Protein AF-A0A371M687-F1 (afdb_monomer_lite)

Foldseek 3Di:
DVVVVVVVCCVVPPDDDDPPHDPPPPPDDPDPDDDLVLLVVLLQVLLVVQLEHEDPVLSVLCRAWFQDSVLSNVLSVPQGHRDPHRYYDDPLSSLNSSLPDDLPRTGNPDDSLVSLLSNQVSVDPDDDDLVRSCVSSVHDSVSSVVCVVVCVVVVNDDDD

Radius of gyration: 19.65 Å; chains: 1; bounding box: 38×47×56 Å

Secondary structure (DSSP, 8-state):
-HHHHHHHHHHHSPPPPPTT---------------HHHHHHHHHHHHHTTTEEPPHHHHHHHHHHBSSHHHHHHHHHHHPPPPSS-EEPPHHHHHHHHHTS-GGGB-TTS-HHHHHHHHHHHT-SS---HHHHHHHHTS-HHHHHHHHHHHHHTTS----

Structure (mmCIF, N/CA/C/O backbone):
data_AF-A0A371M687-F1
#
_entry.id   AF-A0A371M687-F1
#
loop_
_atom_site.group_PDB
_atom_site.id
_atom_site.type_symbol
_atom_site.label_atom_id
_atom_site.label_alt_id
_atom_site.label_comp_id
_atom_site.label_asym_id
_atom_site.label_entity_id
_atom_site.label_seq_id
_atom_site.pdbx_PDB_ins_code
_atom_site.Cartn_x
_atom_site.Cartn_y
_atom_site.Cartn_z
_atom_site.occupancy
_atom_site.B_iso_or_equiv
_atom_site.auth_seq_id
_atom_site.auth_comp_id
_atom_site.auth_asym_id
_atom_site.auth_atom_id
_atom_site.pdbx_PDB_model_num
ATOM 1 N N . ASP A 1 1 ? 20.507 17.761 -10.090 1.00 60.25 1 ASP A N 1
ATOM 2 C CA . ASP A 1 1 ? 19.846 18.794 -9.264 1.00 60.25 1 ASP A CA 1
ATOM 3 C C . ASP A 1 1 ? 19.410 20.049 -10.010 1.00 60.25 1 ASP A C 1
ATOM 5 O O . ASP A 1 1 ? 18.238 20.377 -9.920 1.00 60.25 1 ASP A O 1
ATOM 9 N N . HIS A 1 2 ? 20.249 20.709 -10.818 1.00 60.00 2 HIS A N 1
ATOM 10 C CA . HIS A 1 2 ? 19.834 21.930 -11.540 1.00 60.00 2 HIS A CA 1
ATOM 11 C C . HIS A 1 2 ? 18.675 21.717 -12.542 1.00 60.00 2 HIS A C 1
ATOM 13 O O . HIS A 1 2 ? 17.724 22.488 -12.567 1.00 60.00 2 HIS A O 1
ATOM 19 N N . VAL A 1 3 ? 18.706 20.627 -13.318 1.00 64.25 3 VAL A N 1
ATOM 20 C CA . VAL A 1 3 ? 17.673 20.319 -14.331 1.00 64.25 3 VAL A CA 1
ATOM 21 C C . VAL A 1 3 ? 16.308 20.020 -13.702 1.00 64.25 3 VAL A C 1
ATOM 23 O O . VAL A 1 3 ? 15.287 20.441 -14.231 1.00 64.25 3 VAL A O 1
ATOM 26 N N . ALA A 1 4 ? 16.279 19.333 -12.556 1.00 64.31 4 ALA A N 1
ATOM 27 C CA . ALA A 1 4 ? 15.033 19.013 -11.861 1.00 64.31 4 ALA A CA 1
ATOM 28 C C . ALA A 1 4 ? 14.342 20.283 -11.339 1.00 64.31 4 ALA A C 1
ATOM 30 O O . ALA A 1 4 ? 13.143 20.440 -11.547 1.00 64.31 4 ALA A O 1
ATOM 31 N N . GLY A 1 5 ? 15.110 21.216 -10.761 1.00 71.25 5 GLY A N 1
ATOM 32 C CA . GLY A 1 5 ? 14.581 22.505 -10.306 1.00 71.25 5 GLY A CA 1
ATOM 33 C C . GLY A 1 5 ? 14.059 23.380 -11.450 1.00 71.25 5 GLY A C 1
ATOM 34 O O . GLY A 1 5 ? 13.004 23.987 -11.317 1.00 71.25 5 GLY A O 1
ATOM 35 N N . VAL A 1 6 ? 14.741 23.391 -12.602 1.00 74.06 6 VAL A N 1
ATOM 36 C CA . VAL A 1 6 ? 14.281 24.129 -13.796 1.00 74.06 6 VAL A CA 1
ATOM 37 C C . VAL A 1 6 ? 12.983 23.542 -14.358 1.00 74.06 6 VAL A C 1
ATOM 39 O O . VAL A 1 6 ? 12.101 24.289 -14.776 1.00 74.06 6 VAL A O 1
ATOM 42 N N . ILE A 1 7 ? 12.845 22.213 -14.364 1.00 72.81 7 ILE A N 1
ATOM 43 C CA . ILE A 1 7 ? 11.617 21.550 -14.822 1.00 72.81 7 ILE A CA 1
ATOM 44 C C . ILE A 1 7 ? 10.464 21.817 -13.847 1.00 72.81 7 ILE A C 1
ATOM 46 O O . ILE A 1 7 ? 9.364 22.133 -14.288 1.00 72.81 7 ILE A O 1
ATOM 50 N N . GLU A 1 8 ? 10.699 21.716 -12.538 1.00 72.12 8 GLU A N 1
ATOM 51 C CA . GLU A 1 8 ? 9.669 21.944 -11.517 1.00 72.12 8 GLU A CA 1
ATOM 52 C C . GLU A 1 8 ? 9.160 23.395 -11.521 1.00 72.12 8 GLU A C 1
ATOM 54 O O . GLU A 1 8 ? 7.948 23.613 -11.478 1.00 72.12 8 GLU A O 1
ATOM 59 N N . ASP A 1 9 ? 10.058 24.372 -11.680 1.00 75.12 9 ASP A N 1
ATOM 60 C CA . ASP A 1 9 ? 9.709 25.790 -11.836 1.00 75.12 9 ASP A CA 1
ATOM 61 C C . ASP A 1 9 ? 8.891 26.038 -13.114 1.00 75.12 9 ASP A C 1
ATOM 63 O O . ASP A 1 9 ? 7.833 26.659 -13.063 1.00 75.12 9 ASP A O 1
ATOM 67 N N . ARG A 1 10 ? 9.297 25.460 -14.253 1.00 73.75 10 ARG A N 1
ATOM 68 C CA . ARG A 1 10 ? 8.578 25.608 -15.535 1.00 73.75 10 ARG A CA 1
ATOM 69 C C . ARG A 1 10 ? 7.220 24.911 -15.576 1.00 73.75 10 ARG A C 1
ATOM 71 O O . ARG A 1 10 ? 6.342 25.361 -16.307 1.00 73.75 10 ARG A O 1
ATOM 78 N N . LEU A 1 11 ? 7.043 23.820 -14.833 1.00 76.25 11 LEU A N 1
ATOM 79 C CA . LEU A 1 11 ? 5.748 23.146 -14.702 1.00 76.25 11 LEU A CA 1
ATOM 80 C C . LEU A 1 11 ? 4.814 23.883 -13.735 1.00 76.25 11 LEU A C 1
ATOM 82 O O . LEU A 1 11 ? 3.603 23.878 -13.947 1.00 76.25 11 LEU A O 1
ATOM 86 N N . SER A 1 12 ? 5.362 24.504 -12.687 1.00 77.00 12 SER A N 1
ATOM 87 C CA . SER A 1 12 ? 4.586 25.241 -11.678 1.00 77.00 12 SER A CA 1
ATOM 88 C C . SER A 1 12 ? 4.233 26.662 -12.128 1.00 77.00 12 SER A C 1
ATOM 90 O O . SER A 1 12 ? 3.166 27.162 -11.783 1.00 77.00 12 SER A O 1
ATOM 92 N N . ASN A 1 13 ? 5.099 27.279 -12.936 1.00 72.50 13 ASN A N 1
ATOM 93 C CA . ASN A 1 13 ? 4.905 28.563 -13.604 1.00 72.50 13 ASN A CA 1
ATOM 94 C C . ASN A 1 13 ? 5.026 28.368 -15.122 1.00 72.50 13 ASN A C 1
ATOM 96 O O . ASN A 1 13 ? 6.069 28.683 -15.710 1.00 72.50 13 ASN A O 1
ATOM 100 N N . PRO A 1 14 ? 3.985 27.820 -15.772 1.00 73.44 14 PRO A N 1
ATOM 101 C CA . PRO A 1 14 ? 3.985 27.689 -17.217 1.00 73.44 14 PRO A CA 1
ATOM 102 C C . PRO A 1 14 ? 4.128 29.080 -17.842 1.00 73.44 14 PRO A C 1
ATOM 104 O O . PRO A 1 14 ? 3.316 29.972 -17.604 1.00 73.44 14 PRO A O 1
ATOM 107 N N . GLY A 1 15 ? 5.204 29.267 -18.608 1.00 69.06 15 GLY A N 1
ATOM 108 C CA . GLY A 1 15 ? 5.407 30.479 -19.396 1.00 69.06 15 GLY A CA 1
ATOM 109 C C . GLY A 1 15 ? 4.361 30.597 -20.503 1.00 69.06 15 GLY A C 1
ATOM 110 O O . GLY A 1 15 ? 3.655 29.634 -20.807 1.00 69.06 15 GLY A O 1
ATOM 111 N N . GLU A 1 16 ? 4.287 31.769 -21.129 1.00 76.06 16 GLU A N 1
ATOM 112 C CA . GLU A 1 16 ? 3.441 31.942 -22.308 1.00 76.06 16 GLU A CA 1
ATOM 113 C C . GLU A 1 16 ? 3.823 30.933 -23.397 1.00 76.06 16 GLU A C 1
ATOM 115 O O . GLU A 1 16 ? 5.001 30.683 -23.673 1.00 76.06 16 GLU A O 1
ATOM 120 N N . ILE A 1 17 ? 2.796 30.316 -23.982 1.00 73.38 17 ILE A N 1
ATOM 121 C CA . ILE A 1 17 ? 2.945 29.405 -25.112 1.00 73.38 17 ILE A CA 1
ATOM 122 C C . ILE A 1 17 ? 3.545 30.219 -26.262 1.00 73.38 17 ILE A C 1
ATOM 124 O O . ILE A 1 17 ? 2.991 31.245 -26.647 1.00 73.38 17 ILE A O 1
ATOM 128 N N . HIS A 1 18 ? 4.691 29.777 -26.784 1.00 76.38 18 HIS A N 1
ATOM 129 C CA . HIS A 1 18 ? 5.340 30.424 -27.924 1.00 76.38 18 HIS A CA 1
ATOM 130 C C . HIS A 1 18 ? 4.403 30.412 -29.142 1.00 76.38 18 HIS A C 1
ATOM 132 O O . HIS A 1 18 ? 3.739 29.406 -29.375 1.00 76.38 18 HIS A O 1
ATOM 138 N N . GLU A 1 19 ? 4.375 31.482 -29.939 1.00 76.50 19 GLU A N 1
ATOM 139 C CA . GLU A 1 19 ? 3.446 31.613 -31.078 1.00 76.50 19 GLU A CA 1
ATOM 140 C C . GLU A 1 19 ? 3.606 30.482 -32.113 1.00 76.50 19 GLU A C 1
ATOM 142 O O . GLU A 1 19 ? 2.619 29.983 -32.643 1.00 76.50 19 GLU A O 1
ATOM 147 N N . ASP A 1 20 ? 4.838 30.008 -32.324 1.00 79.94 20 ASP A N 1
ATOM 148 C CA . ASP A 1 20 ? 5.142 28.862 -33.199 1.00 79.94 20 ASP A CA 1
ATOM 149 C C . ASP A 1 20 ? 4.975 27.480 -32.531 1.00 79.94 20 ASP A C 1
ATOM 151 O O . ASP A 1 20 ? 5.341 26.455 -33.117 1.00 79.94 20 ASP A O 1
ATOM 155 N N . ALA A 1 21 ? 4.495 27.409 -31.283 1.00 72.38 21 ALA A N 1
ATOM 156 C CA . ALA A 1 21 ? 4.299 26.127 -30.617 1.00 72.38 21 ALA A CA 1
ATOM 157 C C . ALA A 1 21 ? 3.165 25.355 -31.315 1.00 72.38 21 ALA A C 1
ATOM 159 O O . ALA A 1 21 ? 2.042 25.855 -31.402 1.00 72.38 21 ALA A O 1
ATOM 160 N N . PRO A 1 22 ? 3.415 24.125 -31.802 1.00 70.12 22 PRO A N 1
ATOM 161 C CA . PRO A 1 22 ? 2.365 23.337 -32.426 1.00 70.12 22 PRO A CA 1
ATOM 162 C C . PRO A 1 22 ? 1.274 23.019 -31.400 1.00 70.12 22 PRO A C 1
ATOM 164 O O . PRO A 1 22 ? 1.568 22.729 -30.238 1.00 70.12 22 PRO A O 1
ATOM 167 N N . GLU A 1 23 ? 0.014 23.002 -31.832 1.00 70.50 23 GLU A N 1
ATOM 168 C CA . GLU A 1 23 ? -1.088 22.525 -31.000 1.00 70.50 23 GLU A CA 1
ATOM 169 C C . GLU A 1 23 ? -0.937 21.008 -30.803 1.00 70.50 23 GLU A C 1
ATOM 171 O O . GLU A 1 23 ? -1.368 20.190 -31.620 1.00 70.50 23 GLU A O 1
ATOM 176 N N . ILE A 1 24 ? -0.254 20.601 -29.731 1.00 63.62 24 ILE A N 1
ATOM 177 C CA . ILE A 1 24 ? -0.114 19.184 -29.402 1.00 63.62 24 ILE A CA 1
ATOM 178 C C . ILE A 1 24 ? -1.402 18.728 -28.711 1.00 63.62 24 ILE A C 1
ATOM 180 O O . ILE A 1 24 ? -1.506 18.705 -27.484 1.00 63.62 24 ILE A O 1
ATOM 184 N N . ALA A 1 25 ? -2.397 18.330 -29.502 1.00 57.44 25 ALA A N 1
ATOM 185 C CA . ALA A 1 25 ? -3.606 17.687 -28.999 1.00 57.44 25 ALA A CA 1
ATOM 186 C C . ALA A 1 25 ? -3.300 16.249 -28.530 1.00 57.44 25 ALA A C 1
ATOM 188 O O . ALA A 1 25 ? -3.610 15.262 -29.205 1.00 57.44 25 ALA A O 1
ATOM 189 N N . LEU A 1 26 ? -2.674 16.107 -27.358 1.00 59.59 26 LEU A N 1
ATOM 190 C CA . LEU A 1 26 ? -2.495 14.810 -26.705 1.00 59.59 26 LEU A CA 1
ATOM 191 C C . LEU A 1 26 ? -3.841 14.339 -26.152 1.00 59.59 26 LEU A C 1
ATOM 193 O O . LEU A 1 26 ? -4.261 14.719 -25.060 1.00 59.59 26 LEU A O 1
ATOM 197 N N . LYS A 1 27 ? -4.518 13.463 -26.897 1.00 50.09 27 LYS A N 1
ATOM 198 C CA . LYS A 1 27 ? -5.643 12.691 -26.363 1.00 50.09 27 LYS A CA 1
ATOM 199 C C . LYS A 1 27 ? -5.103 11.685 -25.350 1.00 50.09 27 LYS A C 1
ATOM 201 O O . LYS A 1 27 ? -4.723 10.577 -25.718 1.00 50.09 27 LYS A O 1
ATOM 206 N N . VAL A 1 28 ? -5.064 12.076 -24.081 1.00 69.69 28 VAL A N 1
ATOM 207 C CA . VAL A 1 28 ? -4.764 11.167 -22.971 1.00 69.69 28 VAL A CA 1
ATOM 208 C C . VAL A 1 28 ? -6.093 10.618 -22.450 1.00 69.69 28 VAL A C 1
ATOM 210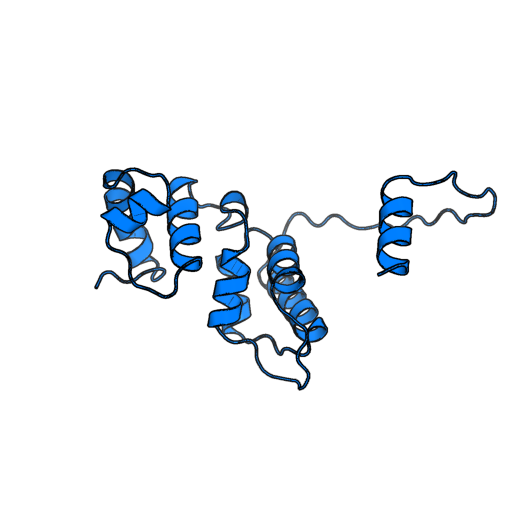 O O . VAL A 1 28 ? -6.808 11.339 -21.753 1.00 69.69 28 VAL A O 1
ATOM 213 N N . PRO A 1 29 ? -6.485 9.379 -22.801 1.00 62.41 29 PRO A N 1
ATOM 214 C CA . PRO A 1 29 ? -7.702 8.798 -22.257 1.00 62.41 29 PRO A CA 1
ATOM 215 C C . PRO A 1 29 ? -7.538 8.631 -20.744 1.00 62.41 29 PRO A C 1
ATOM 217 O O . PRO A 1 29 ? -6.667 7.891 -20.279 1.00 62.41 29 PRO A O 1
ATOM 220 N N . VAL A 1 30 ? -8.379 9.317 -19.969 1.00 71.25 30 VAL A N 1
ATOM 221 C CA . VAL A 1 30 ? -8.463 9.102 -18.523 1.00 71.25 30 VAL A CA 1
ATOM 222 C C . VAL A 1 30 ? -9.254 7.821 -18.298 1.00 71.25 30 VAL A C 1
ATOM 224 O O . VAL A 1 30 ? -10.477 7.794 -18.406 1.00 71.25 30 VAL A O 1
ATOM 227 N N . VAL A 1 31 ? -8.534 6.735 -18.032 1.00 70.75 31 VAL A N 1
ATOM 228 C CA . VAL A 1 31 ? -9.132 5.439 -17.713 1.00 70.75 31 VAL A CA 1
ATOM 229 C C . VAL A 1 31 ? -9.418 5.402 -16.215 1.00 70.75 31 VAL A C 1
ATOM 231 O O . VAL A 1 31 ? -8.492 5.383 -15.407 1.00 70.75 31 VAL A O 1
ATOM 234 N N . VAL A 1 32 ? -10.702 5.416 -15.856 1.00 71.25 32 VAL A N 1
ATOM 235 C CA . VAL A 1 32 ? -11.156 5.375 -14.455 1.00 71.25 32 VAL A CA 1
ATOM 236 C C . VAL A 1 32 ? -11.249 3.952 -13.908 1.00 71.25 32 VAL A C 1
ATOM 238 O O . VAL A 1 32 ? -11.009 3.738 -12.726 1.00 71.25 32 VAL A O 1
ATOM 241 N N . GLU A 1 33 ? -11.527 2.968 -14.765 1.00 76.06 33 GLU A N 1
ATOM 242 C CA . GLU A 1 33 ? -11.582 1.559 -14.376 1.00 76.06 33 GLU A CA 1
ATOM 243 C C . GLU A 1 33 ? -10.226 0.883 -14.564 1.00 76.06 33 GLU A C 1
ATOM 245 O O . GLU A 1 33 ? -9.658 0.850 -15.658 1.00 76.06 33 GLU A O 1
ATOM 250 N N . HIS A 1 34 ? -9.705 0.281 -13.501 1.00 81.81 34 HIS A N 1
ATOM 251 C CA . HIS A 1 34 ? -8.468 -0.483 -13.570 1.00 81.81 34 HIS A CA 1
ATOM 252 C C . HIS A 1 34 ? -8.655 -1.905 -13.057 1.00 81.81 34 HIS A C 1
ATOM 254 O O . HIS A 1 34 ? -9.150 -2.143 -11.961 1.00 81.81 34 HIS A O 1
ATOM 260 N N . GLY A 1 35 ? -8.186 -2.864 -13.853 1.00 84.88 35 GLY A N 1
ATOM 261 C CA . GLY A 1 35 ? -8.114 -4.261 -13.452 1.00 84.88 35 GLY A CA 1
ATOM 262 C C . GLY A 1 35 ? -6.724 -4.666 -12.944 1.00 84.88 35 GLY A C 1
ATOM 263 O O . GLY A 1 35 ? -5.745 -3.924 -13.109 1.00 84.88 35 GLY A O 1
ATOM 264 N N . PRO A 1 36 ? -6.596 -5.903 -12.433 1.00 86.25 36 PRO A N 1
ATOM 265 C CA . PRO A 1 36 ? -5.316 -6.484 -12.018 1.00 86.25 36 PRO A CA 1
ATOM 266 C C . PRO A 1 36 ? -4.231 -6.445 -13.108 1.00 86.25 36 PRO A C 1
ATOM 268 O O . PRO A 1 36 ? -3.041 -6.352 -12.813 1.00 86.25 36 PRO A O 1
ATOM 271 N N . SER A 1 37 ? -4.620 -6.478 -14.387 1.00 91.62 37 SER A N 1
ATOM 272 C CA . SER A 1 37 ? -3.694 -6.366 -15.521 1.00 91.62 37 SER A CA 1
ATOM 273 C C . SER A 1 37 ? -3.015 -4.993 -15.603 1.00 91.62 37 SER A C 1
ATOM 275 O O . SER A 1 37 ? -1.825 -4.920 -15.919 1.00 91.62 37 SER A O 1
ATOM 277 N N . THR A 1 38 ? -3.732 -3.912 -15.280 1.00 93.88 38 THR A N 1
ATOM 278 C CA . THR A 1 38 ? -3.182 -2.550 -15.234 1.00 93.88 38 THR A CA 1
ATOM 279 C C . THR A 1 38 ? -2.201 -2.412 -14.079 1.00 93.88 38 THR A C 1
ATOM 281 O O . THR A 1 38 ? -1.097 -1.910 -14.293 1.00 93.88 38 THR A O 1
ATOM 284 N N . VAL A 1 39 ? -2.549 -2.926 -12.894 1.00 95.06 39 VAL A N 1
ATOM 285 C CA . VAL A 1 39 ? -1.627 -2.962 -11.748 1.00 95.06 39 VAL A CA 1
ATOM 286 C C . VAL A 1 39 ? -0.363 -3.738 -12.107 1.00 95.06 39 VAL A C 1
ATOM 288 O O . VAL A 1 39 ? 0.732 -3.202 -11.986 1.00 95.06 39 VAL A O 1
ATOM 291 N N . ALA A 1 40 ? -0.497 -4.941 -12.670 1.00 97.12 40 ALA A N 1
ATOM 292 C CA . ALA A 1 40 ? 0.642 -5.754 -13.091 1.00 97.12 40 ALA A CA 1
ATOM 293 C C . ALA A 1 40 ? 1.547 -5.042 -14.108 1.00 97.12 40 ALA A C 1
ATOM 295 O O . ALA A 1 40 ? 2.772 -5.166 -14.051 1.00 97.12 40 ALA A O 1
ATOM 296 N N . ARG A 1 41 ? 0.960 -4.302 -15.057 1.00 97.38 41 ARG A N 1
ATOM 297 C CA . ARG A 1 41 ? 1.713 -3.514 -16.042 1.00 9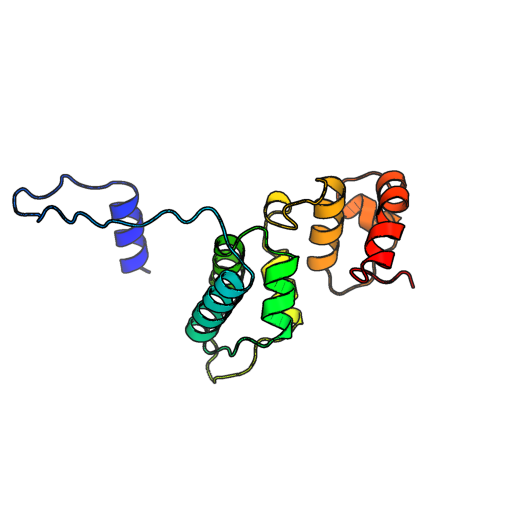7.38 41 ARG A CA 1
ATOM 298 C C . ARG A 1 41 ? 2.492 -2.386 -15.369 1.00 97.38 41 ARG A C 1
ATOM 300 O O . ARG A 1 41 ? 3.678 -2.240 -15.654 1.00 97.38 41 ARG A O 1
ATOM 307 N N . VAL A 1 42 ? 1.856 -1.635 -14.469 1.00 97.56 42 VAL A N 1
ATOM 308 C CA . VAL A 1 42 ? 2.513 -0.544 -13.736 1.00 97.56 42 VAL A CA 1
ATOM 309 C C . VAL A 1 42 ? 3.608 -1.080 -12.819 1.00 97.56 42 VAL A C 1
ATOM 311 O O . VAL A 1 42 ? 4.728 -0.589 -12.893 1.00 97.56 42 VAL A O 1
ATOM 314 N N . THR A 1 43 ? 3.346 -2.126 -12.029 1.00 98.19 43 THR A N 1
ATOM 315 C CA . THR A 1 43 ? 4.364 -2.746 -11.165 1.00 98.19 43 THR A CA 1
ATOM 316 C C . THR A 1 43 ? 5.586 -3.166 -11.976 1.00 98.19 43 THR A C 1
ATOM 318 O O . THR A 1 43 ? 6.699 -2.793 -11.626 1.00 98.19 43 THR A O 1
ATOM 321 N N . ARG A 1 44 ? 5.403 -3.874 -13.102 1.00 98.44 44 ARG A N 1
ATOM 322 C CA . ARG A 1 44 ? 6.526 -4.287 -13.964 1.00 98.44 44 ARG A CA 1
ATOM 323 C C . ARG A 1 44 ? 7.298 -3.103 -14.533 1.00 98.44 44 ARG A C 1
ATOM 325 O O . ARG A 1 44 ? 8.522 -3.145 -14.547 1.00 98.44 44 ARG A O 1
ATOM 332 N N . ALA A 1 45 ? 6.602 -2.071 -15.009 1.00 98.25 45 ALA A N 1
ATOM 333 C CA . ALA A 1 45 ? 7.248 -0.884 -15.562 1.00 98.25 45 ALA A CA 1
ATOM 334 C C . ALA A 1 45 ? 8.084 -0.154 -14.500 1.00 98.25 45 ALA A C 1
ATOM 336 O O . ALA A 1 45 ? 9.234 0.200 -14.749 1.00 98.25 45 ALA A O 1
ATOM 337 N N . MET A 1 46 ? 7.527 0.009 -13.300 1.00 98.25 46 MET A N 1
ATOM 338 C CA . MET A 1 46 ? 8.177 0.717 -12.202 1.00 98.25 46 MET A CA 1
ATOM 339 C C . MET A 1 46 ? 9.326 -0.080 -11.588 1.00 98.25 46 MET A C 1
ATOM 341 O O . MET A 1 46 ? 10.363 0.505 -11.303 1.00 98.25 46 MET A O 1
ATOM 345 N N . CYS A 1 47 ? 9.184 -1.400 -11.435 1.00 98.12 47 CYS A N 1
ATOM 346 C CA . CYS A 1 47 ? 10.287 -2.268 -11.026 1.00 98.12 47 CYS A CA 1
ATOM 347 C C . CYS A 1 47 ? 11.419 -2.231 -12.061 1.00 98.12 47 CYS A C 1
ATOM 349 O O . CYS A 1 47 ? 12.564 -1.998 -11.692 1.00 98.12 47 CYS A O 1
ATOM 351 N N . ARG A 1 48 ? 11.109 -2.332 -13.362 1.00 97.75 48 ARG A N 1
ATOM 352 C CA . ARG A 1 48 ? 12.127 -2.266 -14.423 1.00 97.75 48 ARG A CA 1
ATOM 353 C C . ARG A 1 48 ? 12.913 -0.956 -14.400 1.00 97.75 48 ARG A C 1
ATOM 355 O O . ARG A 1 48 ? 14.121 -0.976 -14.582 1.00 97.75 48 ARG A O 1
ATOM 362 N N . ALA A 1 49 ? 12.248 0.169 -14.137 1.00 97.06 49 ALA A N 1
ATOM 363 C CA . ALA A 1 49 ? 12.908 1.470 -13.995 1.00 97.06 49 ALA A CA 1
ATOM 364 C C . ALA A 1 49 ? 13.868 1.553 -12.789 1.00 97.06 49 ALA A C 1
ATOM 366 O O . ALA A 1 49 ? 14.588 2.538 -12.645 1.00 97.06 49 ALA A O 1
ATOM 367 N N . LYS A 1 50 ? 13.855 0.550 -11.907 1.00 97.00 50 LYS A N 1
ATOM 368 C CA . LYS A 1 50 ? 14.703 0.429 -10.719 1.00 97.00 50 LYS A CA 1
ATOM 369 C C . LYS A 1 50 ? 15.670 -0.758 -10.811 1.00 97.00 50 LYS A C 1
ATOM 371 O O . LYS A 1 50 ? 16.239 -1.122 -9.791 1.00 97.00 50 LYS A O 1
ATOM 376 N N . ASP A 1 51 ? 15.832 -1.367 -11.989 1.00 97.88 51 ASP A N 1
ATOM 377 C CA . ASP A 1 51 ? 16.570 -2.627 -12.168 1.00 97.88 51 ASP A CA 1
ATOM 378 C C . ASP A 1 51 ? 16.043 -3.753 -11.252 1.00 97.88 51 ASP A C 1
ATOM 380 O O . ASP A 1 51 ? 16.784 -4.581 -10.723 1.00 97.88 51 ASP A O 1
ATOM 384 N N . LEU A 1 52 ? 14.717 -3.781 -11.071 1.00 98.19 52 LEU A N 1
ATOM 385 C CA . LEU A 1 52 ? 13.995 -4.814 -10.340 1.00 98.19 52 LEU A CA 1
ATOM 386 C C . LEU A 1 52 ? 13.081 -5.628 -11.261 1.00 98.19 52 LEU A C 1
ATOM 388 O O . LEU A 1 52 ? 12.386 -5.087 -12.126 1.00 98.19 52 LEU A O 1
ATOM 392 N N . ASP A 1 53 ? 12.973 -6.920 -10.975 1.00 97.94 53 ASP A N 1
ATOM 393 C CA . ASP A 1 53 ? 11.987 -7.814 -11.568 1.00 97.94 53 ASP A CA 1
ATOM 394 C C . ASP A 1 53 ? 10.775 -7.962 -10.647 1.00 97.94 53 ASP A C 1
ATOM 396 O O . ASP A 1 53 ? 10.874 -8.340 -9.476 1.00 97.94 53 ASP A O 1
ATOM 400 N N . ALA A 1 54 ? 9.594 -7.644 -11.180 1.00 97.81 54 ALA A N 1
ATOM 401 C CA . ALA A 1 54 ? 8.345 -7.775 -10.444 1.00 97.81 54 ALA A CA 1
ATOM 402 C C . ALA A 1 54 ? 7.931 -9.248 -10.337 1.00 97.81 54 ALA A C 1
ATOM 404 O O . ALA A 1 54 ? 7.630 -9.895 -11.345 1.00 97.81 54 ALA A O 1
ATOM 405 N N . THR A 1 55 ? 7.820 -9.749 -9.109 1.00 98.00 55 THR A N 1
ATOM 406 C CA . THR A 1 55 ? 7.326 -11.103 -8.847 1.00 98.00 55 THR A CA 1
ATOM 407 C C . THR A 1 55 ? 5.800 -11.171 -8.927 1.00 98.00 55 THR A C 1
ATOM 409 O O . THR A 1 55 ? 5.085 -10.166 -8.824 1.00 98.00 55 THR A O 1
ATOM 412 N N . ARG A 1 56 ? 5.262 -12.386 -9.093 1.00 96.88 56 ARG A N 1
ATOM 413 C CA . ARG A 1 56 ? 3.807 -12.619 -9.072 1.00 96.88 56 ARG A CA 1
ATOM 414 C C . ARG A 1 56 ? 3.188 -12.178 -7.744 1.00 96.88 56 ARG A C 1
ATOM 416 O O . ARG A 1 56 ? 2.104 -11.596 -7.752 1.00 96.88 56 ARG A O 1
ATOM 423 N N . ASP A 1 57 ? 3.872 -12.434 -6.635 1.00 96.00 57 ASP A N 1
ATOM 424 C CA . ASP A 1 57 ? 3.371 -12.097 -5.305 1.00 96.00 57 ASP A CA 1
ATOM 425 C C . ASP A 1 57 ? 3.423 -10.593 -5.046 1.00 96.00 57 ASP A C 1
ATOM 427 O O . ASP A 1 57 ? 2.449 -10.042 -4.540 1.00 96.00 57 ASP A O 1
ATOM 431 N N . ALA A 1 58 ? 4.463 -9.892 -5.513 1.00 97.44 58 ALA A N 1
ATOM 432 C CA . ALA A 1 58 ? 4.491 -8.431 -5.476 1.00 97.44 58 ALA A CA 1
ATOM 433 C C . ALA A 1 58 ? 3.294 -7.821 -6.223 1.00 97.44 58 ALA A C 1
ATOM 435 O O . ALA A 1 58 ? 2.606 -6.952 -5.692 1.00 97.44 58 ALA A O 1
ATOM 436 N N . ILE A 1 59 ? 2.992 -8.315 -7.429 1.00 97.62 59 ILE A N 1
ATOM 437 C CA . ILE A 1 59 ? 1.841 -7.848 -8.219 1.00 97.62 59 ILE A CA 1
ATOM 438 C C . ILE A 1 59 ? 0.520 -8.096 -7.479 1.00 97.62 59 ILE A C 1
ATOM 440 O O . ILE A 1 59 ? -0.351 -7.224 -7.483 1.00 97.62 59 ILE A O 1
ATOM 444 N N . ARG A 1 60 ? 0.356 -9.262 -6.843 1.00 95.38 60 ARG A N 1
ATOM 445 C CA . ARG A 1 60 ? -0.845 -9.592 -6.057 1.00 95.38 60 ARG A CA 1
ATOM 446 C C . ARG A 1 60 ? -0.997 -8.678 -4.847 1.00 95.38 60 ARG A C 1
ATOM 448 O O . ARG A 1 60 ? -2.082 -8.148 -4.639 1.00 95.38 60 ARG A O 1
ATOM 455 N N . LEU A 1 61 ? 0.084 -8.452 -4.102 1.00 94.88 61 LEU A N 1
ATOM 456 C CA . LEU A 1 61 ? 0.093 -7.550 -2.951 1.00 94.88 61 LEU A CA 1
ATOM 457 C C . LEU A 1 61 ? -0.254 -6.119 -3.372 1.00 94.88 61 LEU A C 1
ATOM 459 O O . LEU A 1 61 ? -1.148 -5.514 -2.791 1.00 94.88 61 LEU A O 1
ATOM 463 N N . PHE A 1 62 ? 0.360 -5.596 -4.434 1.00 96.50 62 PHE A N 1
ATOM 464 C CA . PHE A 1 62 ? -0.006 -4.277 -4.950 1.00 96.50 62 PHE A CA 1
ATOM 465 C C . PHE A 1 62 ? -1.458 -4.220 -5.434 1.00 96.50 62 PHE A C 1
ATOM 467 O O . PHE A 1 62 ? -2.136 -3.242 -5.149 1.00 96.50 62 PHE A O 1
ATOM 474 N N . SER A 1 63 ? -1.955 -5.263 -6.106 1.00 94.06 63 SER A N 1
ATOM 475 C CA . SER A 1 63 ? -3.347 -5.308 -6.585 1.00 94.06 63 SER A CA 1
ATOM 476 C C . SER A 1 63 ? -4.366 -5.371 -5.450 1.00 94.06 63 SER A C 1
ATOM 478 O O . SER A 1 63 ? -5.470 -4.869 -5.610 1.00 94.06 63 SER A O 1
ATOM 480 N N . GLY A 1 64 ? -4.016 -6.006 -4.328 1.00 92.50 64 GLY A N 1
ATOM 481 C CA . GLY A 1 64 ? -4.898 -6.120 -3.169 1.00 92.50 64 GLY A CA 1
ATOM 482 C C . GLY A 1 64 ? -4.869 -4.889 -2.266 1.00 92.50 64 GLY A C 1
ATOM 483 O O . GLY A 1 64 ? -5.909 -4.492 -1.756 1.00 92.50 64 GLY A O 1
ATOM 484 N N . PHE A 1 65 ? -3.695 -4.284 -2.058 1.00 94.75 65 PHE A N 1
ATOM 485 C CA . PHE A 1 65 ? -3.521 -3.223 -1.062 1.00 94.75 65 PHE A CA 1
ATOM 486 C C . PHE A 1 65 ? -3.536 -1.812 -1.635 1.00 94.75 65 PHE A C 1
ATOM 488 O O . PHE A 1 65 ? -4.035 -0.913 -0.961 1.00 94.75 65 PHE A O 1
ATOM 495 N N . ALA A 1 66 ? -2.978 -1.577 -2.822 1.00 95.44 66 ALA A N 1
ATOM 496 C CA . ALA A 1 66 ? -2.971 -0.237 -3.395 1.00 95.44 66 ALA A CA 1
ATOM 497 C C . ALA A 1 66 ? -4.350 0.076 -3.974 1.00 95.44 66 ALA A C 1
ATOM 499 O O . ALA A 1 66 ? -4.927 -0.734 -4.695 1.00 95.44 66 ALA A O 1
ATOM 500 N N . ARG A 1 67 ? -4.875 1.265 -3.675 1.00 93.81 67 ARG A N 1
ATOM 501 C CA . ARG A 1 67 ? -6.192 1.677 -4.165 1.00 93.81 67 ARG A CA 1
ATOM 502 C C . ARG A 1 67 ? -6.206 1.848 -5.683 1.00 93.81 67 ARG A C 1
ATOM 504 O O . ARG A 1 67 ? -7.189 1.504 -6.317 1.00 93.81 67 ARG A O 1
ATOM 511 N N . THR A 1 68 ? -5.127 2.370 -6.262 1.00 93.44 68 THR A N 1
ATOM 512 C CA . THR A 1 68 ? -5.031 2.596 -7.708 1.00 93.44 68 THR A CA 1
ATOM 513 C C . THR A 1 68 ? -3.662 2.185 -8.264 1.00 93.44 68 THR A C 1
ATOM 515 O O . THR A 1 68 ? -2.666 2.172 -7.534 1.00 93.44 68 THR A O 1
ATOM 518 N N . PRO A 1 69 ? -3.538 1.933 -9.581 1.00 94.56 69 PRO A N 1
ATOM 519 C CA . PRO A 1 69 ? -2.240 1.761 -10.233 1.00 94.56 69 PRO A CA 1
ATOM 520 C C . PRO A 1 69 ? -1.319 2.976 -10.054 1.00 94.56 69 PRO A C 1
ATOM 522 O O . PRO A 1 69 ? -0.101 2.823 -10.018 1.00 94.56 69 PRO A O 1
ATOM 525 N N . TYR A 1 70 ? -1.878 4.181 -9.904 1.00 94.00 70 TYR A N 1
ATOM 526 C CA . TYR A 1 70 ? -1.085 5.366 -9.585 1.00 94.00 70 TYR A CA 1
ATOM 527 C C . TYR A 1 70 ? -0.438 5.258 -8.201 1.00 94.00 70 TYR A C 1
ATOM 529 O O . TYR A 1 70 ? 0.736 5.590 -8.052 1.00 94.00 70 TYR A O 1
ATOM 537 N N . ASP A 1 71 ? -1.156 4.739 -7.204 1.00 96.38 71 ASP A N 1
ATOM 538 C CA . ASP A 1 71 ? -0.597 4.529 -5.866 1.00 96.38 71 ASP A CA 1
ATOM 539 C C . ASP A 1 71 ? 0.553 3.514 -5.897 1.00 96.38 71 ASP A C 1
ATOM 541 O O . ASP A 1 71 ? 1.557 3.713 -5.219 1.00 96.38 71 ASP A O 1
ATOM 545 N N . VAL A 1 72 ? 0.475 2.492 -6.758 1.00 97.44 72 VAL A N 1
ATOM 546 C CA . VAL A 1 72 ? 1.583 1.551 -7.006 1.00 97.44 72 VAL A CA 1
ATOM 547 C C . VAL A 1 72 ? 2.797 2.263 -7.600 1.00 97.44 72 VAL A C 1
ATOM 549 O O . VAL A 1 72 ? 3.916 2.088 -7.116 1.00 97.44 72 VAL A O 1
ATOM 552 N N . ALA A 1 73 ? 2.590 3.089 -8.630 1.00 97.44 73 ALA A N 1
ATOM 553 C CA . ALA A 1 73 ? 3.673 3.861 -9.231 1.00 97.44 73 ALA A CA 1
ATOM 554 C C . ALA A 1 73 ? 4.313 4.824 -8.230 1.00 97.44 73 ALA A C 1
ATOM 556 O O . ALA A 1 73 ? 5.537 4.916 -8.148 1.00 97.44 73 ALA A O 1
ATOM 557 N N . HIS A 1 74 ? 3.490 5.499 -7.432 1.00 96.81 74 HIS A N 1
ATOM 558 C CA . HIS A 1 74 ? 3.948 6.410 -6.398 1.00 96.81 74 HIS A CA 1
ATOM 559 C C . HIS A 1 74 ? 4.767 5.678 -5.324 1.00 96.81 74 HIS A C 1
ATOM 561 O O . HIS A 1 74 ? 5.873 6.111 -5.003 1.00 96.81 74 HIS A O 1
ATOM 567 N N . ALA A 1 75 ? 4.256 4.550 -4.823 1.00 96.88 75 ALA A N 1
ATOM 568 C CA . ALA A 1 75 ? 4.890 3.723 -3.800 1.00 96.88 75 ALA A CA 1
ATOM 569 C C . ALA A 1 75 ? 6.258 3.182 -4.245 1.00 96.88 75 ALA A C 1
ATOM 571 O O . ALA A 1 75 ? 7.245 3.316 -3.526 1.00 96.88 75 ALA A O 1
ATOM 572 N N . ILE A 1 76 ? 6.349 2.607 -5.448 1.00 97.88 76 ILE A N 1
ATOM 573 C CA . ILE A 1 76 ? 7.618 2.073 -5.968 1.00 97.88 76 ILE A CA 1
ATOM 574 C C . ILE A 1 76 ? 8.577 3.214 -6.315 1.00 97.88 76 ILE A C 1
ATOM 576 O O . ILE A 1 76 ? 9.746 3.191 -5.936 1.00 97.88 76 ILE A O 1
ATOM 580 N N . GLY A 1 77 ? 8.085 4.230 -7.029 1.00 95.38 77 GLY A N 1
ATOM 581 C CA . GLY A 1 77 ? 8.914 5.298 -7.581 1.00 95.38 77 GLY A CA 1
ATOM 582 C C . GLY A 1 77 ? 9.602 6.153 -6.520 1.00 95.38 77 GLY A C 1
ATOM 583 O O . GLY A 1 77 ? 10.756 6.539 -6.724 1.00 95.38 77 GLY A O 1
ATOM 584 N N . ARG A 1 78 ? 8.910 6.427 -5.404 1.00 91.88 78 ARG A N 1
ATOM 585 C CA . ARG A 1 78 ? 9.414 7.267 -4.305 1.00 91.88 78 ARG A CA 1
ATOM 586 C C . ARG A 1 78 ? 10.253 6.509 -3.283 1.00 91.88 78 ARG A C 1
ATOM 588 O O . ARG A 1 78 ? 11.153 7.113 -2.715 1.00 91.88 78 ARG A O 1
ATOM 595 N N . VAL A 1 79 ? 9.943 5.239 -3.024 1.00 93.31 79 VAL A N 1
ATOM 596 C CA . VAL A 1 79 ? 10.555 4.488 -1.914 1.00 93.31 79 VAL A CA 1
ATOM 597 C C . VAL A 1 79 ? 11.753 3.671 -2.362 1.00 93.31 79 VAL A C 1
ATOM 599 O O . VAL A 1 79 ? 12.734 3.587 -1.629 1.00 93.31 79 VAL A O 1
ATOM 602 N N . LEU A 1 80 ? 11.679 3.048 -3.541 1.00 95.25 80 LEU A N 1
ATOM 603 C CA . LEU A 1 80 ? 12.727 2.139 -3.985 1.00 95.25 80 LEU A CA 1
ATOM 604 C C . LEU A 1 80 ? 13.802 2.897 -4.759 1.00 95.25 80 LEU A C 1
ATOM 606 O O . LEU A 1 80 ? 13.514 3.714 -5.642 1.00 95.25 80 LEU A O 1
ATOM 610 N N . SER A 1 81 ? 15.051 2.597 -4.433 1.00 93.88 81 SER A N 1
ATOM 611 C CA . SER A 1 81 ? 16.215 3.036 -5.197 1.00 93.88 81 SER A CA 1
ATOM 612 C C . SER A 1 81 ? 16.407 2.156 -6.426 1.00 93.88 81 SER A C 1
ATOM 614 O O . SER A 1 81 ? 15.853 1.063 -6.514 1.00 93.88 81 SER A O 1
ATOM 616 N N . GLN A 1 82 ? 17.164 2.660 -7.396 1.00 95.31 82 GLN A N 1
ATOM 617 C CA . GLN A 1 82 ? 17.620 1.838 -8.507 1.00 95.31 82 GLN A CA 1
ATOM 618 C C . GLN A 1 82 ? 18.732 0.901 -8.025 1.00 95.31 82 GLN A C 1
ATOM 620 O O . GLN A 1 82 ? 19.618 1.324 -7.279 1.00 95.31 82 GLN A O 1
ATOM 625 N N . GLU A 1 83 ? 18.678 -0.355 -8.448 1.00 95.00 83 GLU A N 1
ATOM 626 C CA . GLU A 1 83 ? 19.687 -1.360 -8.136 1.00 95.00 83 GLU A CA 1
ATOM 627 C C . GLU A 1 83 ? 20.860 -1.305 -9.116 1.00 95.00 83 GLU A C 1
ATOM 629 O O . GLU A 1 83 ? 20.700 -1.034 -10.300 1.00 95.00 83 GLU A O 1
ATOM 634 N N . ALA A 1 84 ? 22.062 -1.614 -8.630 1.00 94.44 84 ALA A N 1
ATOM 635 C CA . ALA A 1 84 ? 23.246 -1.699 -9.487 1.00 94.44 84 ALA A CA 1
ATOM 636 C C . ALA A 1 84 ? 23.269 -2.976 -10.347 1.00 94.44 84 ALA A C 1
ATOM 638 O O . ALA A 1 84 ? 24.022 -3.072 -11.314 1.00 94.44 84 ALA A O 1
ATOM 639 N N . THR A 1 85 ? 22.500 -3.997 -9.968 1.00 95.38 85 THR A N 1
ATOM 640 C CA . THR A 1 85 ? 22.424 -5.273 -10.681 1.00 95.38 85 THR A CA 1
ATOM 641 C C . THR A 1 85 ? 20.980 -5.764 -10.678 1.00 95.38 85 THR A C 1
ATOM 643 O O . THR A 1 85 ? 20.372 -5.778 -9.605 1.00 95.38 85 THR A O 1
ATOM 646 N N . PRO A 1 86 ? 20.447 -6.202 -11.835 1.00 97.31 86 PRO A N 1
ATOM 647 C CA . PRO A 1 86 ? 19.085 -6.705 -11.926 1.00 97.31 86 PRO A CA 1
ATOM 648 C C . PRO A 1 86 ? 18.800 -7.835 -10.935 1.00 97.31 86 PRO A C 1
ATOM 650 O O . PRO A 1 86 ? 19.560 -8.804 -10.847 1.00 97.31 86 PRO A O 1
ATOM 653 N N . ARG A 1 87 ? 17.698 -7.714 -10.189 1.00 97.94 87 ARG A N 1
ATOM 654 C CA . ARG A 1 87 ? 17.231 -8.732 -9.234 1.00 97.94 87 ARG A CA 1
ATOM 655 C C . ARG A 1 87 ? 15.725 -8.669 -9.017 1.00 97.94 87 ARG A C 1
ATOM 657 O O . ARG A 1 87 ? 15.090 -7.660 -9.292 1.00 97.94 87 ARG A O 1
ATOM 664 N N . GLU A 1 88 ? 15.147 -9.699 -8.414 1.00 98.44 88 GLU A N 1
ATOM 665 C CA . GLU A 1 88 ? 13.740 -9.660 -8.007 1.00 98.44 88 GLU A CA 1
ATOM 666 C C . GLU A 1 88 ? 13.481 -8.667 -6.859 1.00 98.44 88 GLU A C 1
ATOM 668 O O . GLU A 1 88 ? 14.312 -8.466 -5.961 1.00 98.44 88 GLU A O 1
ATOM 673 N N . ILE A 1 89 ? 12.286 -8.067 -6.873 1.00 98.12 89 ILE A N 1
ATOM 674 C CA . ILE A 1 89 ? 11.762 -7.295 -5.743 1.00 98.12 89 ILE A CA 1
ATOM 675 C C . ILE A 1 89 ? 11.452 -8.220 -4.559 1.00 98.12 89 ILE A C 1
ATOM 677 O O . ILE A 1 89 ? 10.799 -9.257 -4.700 1.00 98.12 89 ILE A O 1
ATOM 681 N N . ARG A 1 90 ? 11.883 -7.825 -3.362 1.00 96.56 90 ARG A N 1
ATOM 682 C CA . ARG A 1 90 ? 11.659 -8.580 -2.123 1.00 96.56 90 ARG A CA 1
ATOM 683 C C . ARG A 1 90 ? 10.321 -8.203 -1.491 1.00 96.56 90 ARG A C 1
ATOM 685 O O . ARG A 1 90 ? 9.910 -7.044 -1.521 1.00 96.56 90 ARG A O 1
ATOM 692 N N . SER A 1 91 ? 9.684 -9.139 -0.789 1.00 94.56 91 SER A N 1
ATOM 693 C CA . SER A 1 91 ? 8.423 -8.875 -0.072 1.00 94.56 91 SER A CA 1
ATOM 694 C C . SER A 1 91 ? 8.547 -7.765 0.979 1.00 94.56 91 SER A C 1
ATOM 696 O O . SER A 1 91 ? 7.602 -7.013 1.203 1.00 94.56 91 SER A O 1
ATOM 698 N N . SER A 1 92 ? 9.723 -7.606 1.595 1.00 94.62 92 SER A N 1
ATOM 699 C CA . SER A 1 92 ? 9.997 -6.501 2.521 1.00 94.62 92 SER A CA 1
ATOM 700 C C . SER A 1 92 ? 9.978 -5.130 1.841 1.00 94.62 92 SER A C 1
ATOM 702 O O . SER A 1 92 ? 9.572 -4.156 2.465 1.00 94.62 92 SER A O 1
ATOM 704 N N . GLU A 1 93 ? 10.399 -5.054 0.577 1.00 97.00 93 GLU A N 1
ATOM 705 C CA . GLU A 1 93 ? 10.389 -3.824 -0.222 1.00 97.00 93 GLU A CA 1
ATOM 706 C C . GLU A 1 93 ? 8.970 -3.493 -0.666 1.00 97.00 93 GLU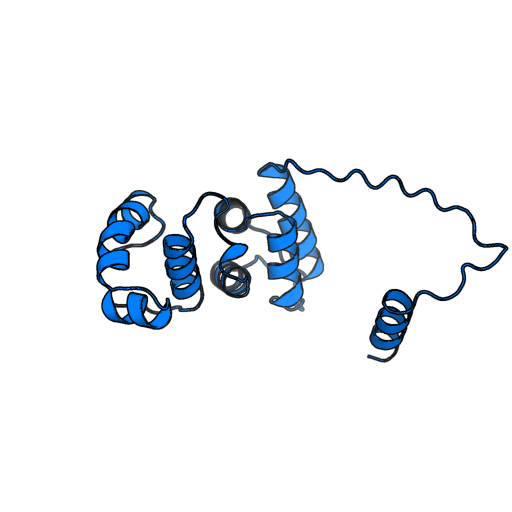 A C 1
ATOM 708 O O . GLU A 1 93 ? 8.554 -2.347 -0.559 1.00 97.00 93 GLU A O 1
ATOM 713 N N . VAL A 1 94 ? 8.187 -4.507 -1.052 1.00 97.25 94 VAL A N 1
ATOM 714 C CA . VAL A 1 94 ? 6.750 -4.345 -1.321 1.00 97.25 94 VAL A CA 1
ATOM 715 C C . VAL A 1 94 ? 6.027 -3.814 -0.083 1.00 97.25 94 VAL A C 1
ATOM 717 O O . VAL A 1 94 ? 5.281 -2.840 -0.182 1.00 97.25 94 VAL A O 1
ATOM 720 N N . ARG A 1 95 ? 6.283 -4.404 1.096 1.00 95.88 95 ARG A N 1
ATOM 721 C CA . ARG A 1 95 ? 5.728 -3.929 2.373 1.00 95.88 95 ARG A CA 1
ATOM 722 C C . ARG A 1 95 ? 6.116 -2.474 2.631 1.00 95.88 95 ARG A C 1
ATOM 724 O O . ARG A 1 95 ? 5.237 -1.670 2.915 1.00 95.88 95 ARG A O 1
ATOM 731 N N . LEU A 1 96 ? 7.402 -2.138 2.510 1.00 95.75 96 LEU A N 1
ATOM 732 C CA . LEU A 1 96 ? 7.906 -0.782 2.742 1.00 95.75 96 LEU A CA 1
ATOM 733 C C . LEU A 1 96 ? 7.291 0.236 1.768 1.00 95.75 96 LEU A C 1
ATOM 735 O O . LEU A 1 96 ? 6.880 1.315 2.187 1.00 95.75 96 LEU A O 1
ATOM 739 N N . SER A 1 97 ? 7.173 -0.120 0.488 1.00 97.06 97 SER A N 1
ATOM 740 C CA . SER A 1 97 ? 6.503 0.697 -0.526 1.00 97.06 97 SER A CA 1
ATOM 741 C C . SER A 1 97 ? 5.029 0.930 -0.192 1.00 97.06 97 SER A C 1
ATOM 743 O O . SER A 1 97 ? 4.553 2.056 -0.277 1.00 97.06 97 SER A O 1
ATOM 745 N N . LEU A 1 98 ? 4.291 -0.102 0.223 1.00 97.06 98 LEU A N 1
ATOM 746 C CA . LEU A 1 98 ? 2.895 0.060 0.645 1.00 97.06 98 LEU A CA 1
ATOM 747 C C . LEU A 1 98 ? 2.777 0.888 1.935 1.00 97.06 98 LEU A C 1
ATOM 749 O O . LEU A 1 98 ? 1.872 1.711 2.046 1.00 97.06 98 LEU A O 1
ATOM 753 N N . ALA A 1 99 ? 3.706 0.718 2.879 1.00 96.56 99 ALA A N 1
ATOM 754 C CA . ALA A 1 99 ? 3.748 1.466 4.135 1.00 96.56 99 ALA A CA 1
ATOM 755 C C . ALA A 1 99 ? 3.978 2.971 3.940 1.00 96.56 99 ALA A C 1
ATOM 757 O O . ALA A 1 99 ? 3.586 3.766 4.791 1.00 96.56 99 ALA A O 1
ATOM 758 N N . SER A 1 100 ? 4.596 3.381 2.827 1.00 96.25 100 SER A N 1
ATOM 759 C CA . SER A 1 100 ? 4.809 4.800 2.527 1.00 96.25 100 SER A CA 1
ATOM 760 C C . SER A 1 100 ? 3.548 5.509 2.034 1.00 96.25 100 SER A C 1
ATOM 762 O O . SER A 1 100 ? 3.555 6.731 1.867 1.00 96.25 100 SER A O 1
ATOM 764 N N . LEU A 1 101 ? 2.488 4.768 1.704 1.00 96.94 101 LEU A N 1
ATOM 765 C CA . LEU A 1 101 ? 1.247 5.358 1.229 1.00 96.94 101 LEU A CA 1
ATOM 766 C C . LEU A 1 101 ? 0.434 5.904 2.410 1.00 96.94 101 LEU A C 1
ATOM 768 O O . LEU A 1 101 ? 0.275 5.223 3.422 1.00 96.94 101 LEU A O 1
ATOM 772 N N . PRO A 1 102 ? -0.173 7.098 2.277 1.00 95.12 102 PRO A N 1
ATOM 773 C CA . PRO A 1 102 ? -1.221 7.532 3.190 1.00 95.12 102 PRO A CA 1
ATOM 774 C C . PRO A 1 102 ? -2.326 6.475 3.289 1.00 95.12 102 PRO A C 1
ATOM 776 O O . PRO A 1 102 ? -2.770 5.967 2.260 1.00 95.12 102 PRO A O 1
ATOM 779 N N . SER A 1 103 ? -2.851 6.215 4.488 1.00 94.56 103 SER A N 1
ATOM 780 C CA . SER A 1 103 ? -3.869 5.173 4.721 1.00 94.56 103 SER A CA 1
ATOM 781 C C . SER A 1 103 ? -5.074 5.257 3.769 1.00 94.56 103 SER A C 1
ATOM 783 O O . SER A 1 103 ? -5.558 4.238 3.292 1.00 94.56 103 SER A O 1
ATOM 785 N N . LYS A 1 104 ? -5.509 6.467 3.386 1.00 94.94 104 LYS A N 1
ATOM 786 C CA . LYS A 1 104 ? -6.593 6.712 2.405 1.00 94.94 104 LYS A CA 1
ATOM 787 C C . LYS A 1 104 ? -6.326 6.205 0.972 1.00 94.94 104 LYS A C 1
ATOM 789 O O . LYS A 1 104 ? -7.239 6.204 0.143 1.00 94.94 104 LYS A O 1
ATOM 794 N N . ARG A 1 105 ? -5.079 5.839 0.662 1.00 95.56 105 ARG A N 1
ATOM 795 C CA . ARG A 1 105 ? -4.624 5.252 -0.614 1.00 95.56 105 ARG A CA 1
ATOM 796 C C . ARG A 1 105 ? -4.436 3.734 -0.535 1.00 95.56 105 ARG A C 1
ATOM 798 O O . ARG A 1 105 ? -4.054 3.118 -1.524 1.00 95.56 105 ARG A O 1
ATOM 805 N N . LEU A 1 106 ? -4.726 3.136 0.617 1.00 94.88 106 LEU A N 1
ATOM 806 C CA . LEU A 1 106 ? -4.769 1.691 0.797 1.00 94.88 106 LEU A CA 1
ATOM 807 C C . LEU A 1 106 ? -6.215 1.196 0.762 1.00 94.88 106 LEU A C 1
ATOM 809 O O . LEU A 1 106 ? -7.102 1.925 1.205 1.00 94.88 106 LEU A O 1
ATOM 813 N N . LEU A 1 107 ? -6.417 -0.031 0.275 1.00 91.38 107 LEU A N 1
ATOM 814 C CA . LEU A 1 107 ? -7.648 -0.829 0.347 1.00 91.38 107 LEU A CA 1
ATOM 815 C C . LEU A 1 107 ? -8.915 -0.042 -0.021 1.00 91.38 107 LEU A C 1
ATOM 817 O O . LEU A 1 107 ? -9.587 0.507 0.852 1.00 91.38 107 LEU A O 1
ATOM 821 N N . GLU A 1 108 ? -9.242 0.018 -1.314 1.00 87.25 108 GLU A N 1
ATOM 822 C CA . GLU A 1 108 ? -10.310 0.869 -1.861 1.00 87.25 108 GLU A CA 1
ATOM 823 C C . GLU A 1 108 ? -11.651 0.770 -1.123 1.00 87.25 108 GLU A C 1
ATOM 825 O O . GLU A 1 108 ? -12.223 1.811 -0.799 1.00 87.25 108 GLU A O 1
ATOM 830 N N . ASP A 1 109 ? -12.081 -0.439 -0.770 1.00 88.00 109 ASP A N 1
ATOM 831 C CA . ASP A 1 109 ? -13.386 -0.692 -0.144 1.00 88.00 109 ASP A CA 1
ATOM 832 C C . ASP A 1 109 ? -13.326 -0.812 1.389 1.00 88.00 109 ASP A C 1
ATOM 834 O O . ASP A 1 109 ? -14.340 -1.030 2.053 1.00 88.00 109 ASP A O 1
ATOM 838 N N . ALA A 1 110 ? -12.143 -0.665 1.994 1.00 90.38 110 ALA A N 1
ATOM 839 C CA . ALA A 1 110 ? -11.995 -0.790 3.440 1.00 90.38 110 ALA A CA 1
ATOM 840 C C . ALA A 1 110 ? -12.425 0.483 4.179 1.00 90.38 110 ALA A C 1
ATOM 842 O O . ALA A 1 110 ? -12.209 1.612 3.717 1.00 90.38 110 ALA A O 1
ATOM 843 N N . THR A 1 111 ? -12.952 0.301 5.392 1.00 93.19 111 THR A N 1
ATOM 844 C CA . THR A 1 111 ? -13.279 1.409 6.297 1.00 93.19 111 THR A CA 1
ATOM 845 C C . THR A 1 111 ? -12.014 2.168 6.726 1.00 93.19 111 THR A C 1
ATOM 847 O O . THR A 1 111 ? -10.923 1.586 6.754 1.00 93.19 111 THR A O 1
ATOM 850 N N . PRO A 1 112 ? -12.120 3.453 7.121 1.00 94.75 112 PRO A N 1
ATOM 851 C CA . PRO A 1 112 ? -10.970 4.219 7.610 1.00 94.75 112 PRO A CA 1
ATOM 852 C C . PRO A 1 112 ? -10.226 3.533 8.763 1.00 94.75 112 PRO A C 1
ATOM 854 O O . PRO A 1 112 ? -8.999 3.539 8.793 1.00 94.75 112 PRO A O 1
ATOM 857 N N . THR A 1 113 ? -10.959 2.885 9.673 1.00 95.44 113 THR A N 1
ATOM 858 C CA . THR A 1 113 ? -10.397 2.133 10.802 1.00 95.44 113 THR A CA 1
ATOM 859 C C . THR A 1 113 ? -9.556 0.947 10.339 1.00 95.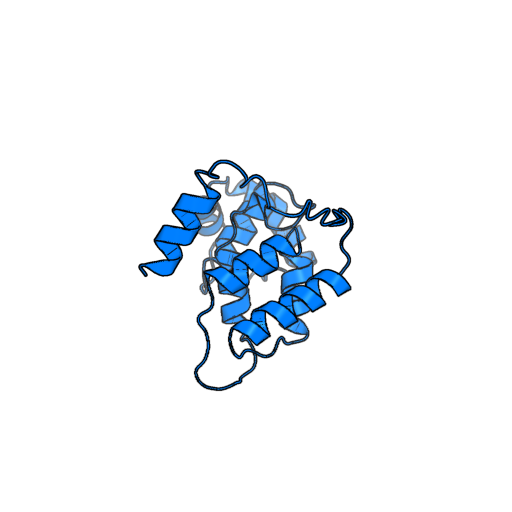44 113 THR A C 1
ATOM 861 O O . THR A 1 113 ? -8.431 0.784 10.804 1.00 95.44 113 THR A O 1
ATOM 864 N N . VAL A 1 114 ? -10.054 0.151 9.386 1.00 94.62 114 VAL A N 1
ATOM 865 C CA . VAL A 1 114 ? -9.300 -0.982 8.826 1.00 94.62 114 VAL A CA 1
ATOM 866 C C . VAL A 1 114 ? -8.043 -0.492 8.107 1.00 94.62 114 VAL A C 1
ATOM 868 O O . VAL A 1 114 ? -6.963 -1.043 8.311 1.00 94.62 114 VAL A O 1
ATOM 871 N N . ARG A 1 115 ? -8.141 0.588 7.321 1.00 95.62 115 ARG A N 1
ATOM 872 C CA . ARG A 1 115 ? -6.971 1.182 6.653 1.00 95.62 115 ARG A CA 1
ATOM 873 C C . ARG A 1 115 ? -5.932 1.689 7.644 1.00 95.62 115 ARG A C 1
ATOM 875 O O . ARG A 1 115 ? -4.746 1.511 7.394 1.00 95.62 115 ARG A O 1
ATOM 882 N N . ALA A 1 116 ? -6.359 2.306 8.747 1.00 96.44 116 ALA A N 1
ATOM 883 C CA . ALA A 1 116 ? -5.454 2.750 9.802 1.00 96.44 116 ALA A CA 1
ATOM 884 C C . ALA A 1 116 ? -4.699 1.559 10.410 1.00 96.44 116 ALA A C 1
ATOM 886 O O . ALA A 1 116 ? -3.474 1.579 10.444 1.00 96.44 116 ALA A O 1
ATOM 887 N N . MET A 1 117 ? -5.409 0.481 10.768 1.00 96.06 117 MET A N 1
ATOM 888 C CA . MET A 1 117 ? -4.790 -0.748 11.283 1.00 96.06 117 MET A CA 1
ATOM 889 C C . MET A 1 117 ? -3.761 -1.329 10.304 1.00 96.06 117 MET A C 1
ATOM 891 O O . MET A 1 117 ? -2.629 -1.609 10.690 1.00 96.06 117 MET A O 1
ATOM 895 N N . ILE A 1 118 ? -4.128 -1.477 9.029 1.00 95.69 118 ILE A N 1
ATOM 896 C CA . ILE A 1 118 ? -3.245 -2.042 8.000 1.00 95.69 118 ILE A CA 1
ATOM 897 C C . ILE A 1 118 ? -2.043 -1.140 7.725 1.00 95.69 118 ILE A C 1
ATOM 899 O O . ILE A 1 118 ? -0.921 -1.632 7.642 1.00 95.69 118 ILE A O 1
ATOM 903 N N . SER A 1 119 ? -2.247 0.174 7.639 1.00 96.62 119 SER A N 1
ATOM 904 C CA . SER A 1 119 ? -1.158 1.140 7.480 1.00 96.62 119 SER A CA 1
ATOM 905 C C . SER A 1 119 ? -0.152 1.035 8.628 1.00 96.62 119 SER A C 1
ATOM 907 O O . SER A 1 119 ? 1.053 1.035 8.386 1.00 96.62 119 SER A O 1
ATOM 909 N N . THR A 1 120 ? -0.634 0.899 9.867 1.00 96.69 120 THR A N 1
ATOM 910 C CA . THR A 1 120 ? 0.213 0.723 11.052 1.00 96.69 120 THR A CA 1
ATOM 911 C C . THR A 1 120 ? 0.987 -0.593 11.017 1.00 96.69 120 THR A C 1
ATOM 913 O O . THR A 1 120 ? 2.172 -0.603 11.342 1.00 96.69 120 THR A O 1
ATOM 916 N N . LEU A 1 121 ? 0.354 -1.690 10.594 1.00 95.19 121 LEU A N 1
ATOM 917 C CA . LEU A 1 121 ? 1.008 -2.998 10.491 1.00 95.19 121 LEU A CA 1
ATOM 918 C C . LEU A 1 121 ? 2.061 -3.041 9.377 1.00 95.19 121 LEU A C 1
ATOM 920 O O . LEU A 1 121 ? 3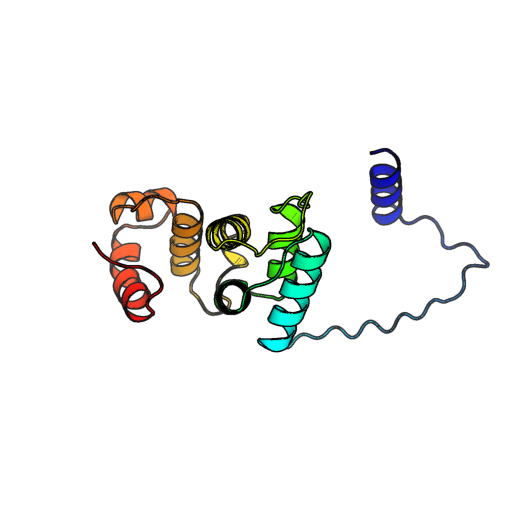.144 -3.574 9.585 1.00 95.19 121 LEU A O 1
ATOM 924 N N . LEU A 1 122 ? 1.791 -2.434 8.219 1.00 95.31 122 LEU A N 1
ATOM 925 C CA . LEU A 1 122 ? 2.762 -2.336 7.123 1.00 95.31 122 LEU A CA 1
ATOM 926 C C . LEU A 1 122 ? 4.011 -1.534 7.527 1.00 95.31 122 LEU A C 1
ATOM 928 O O . LEU A 1 122 ? 5.115 -1.838 7.073 1.00 95.31 122 LEU A O 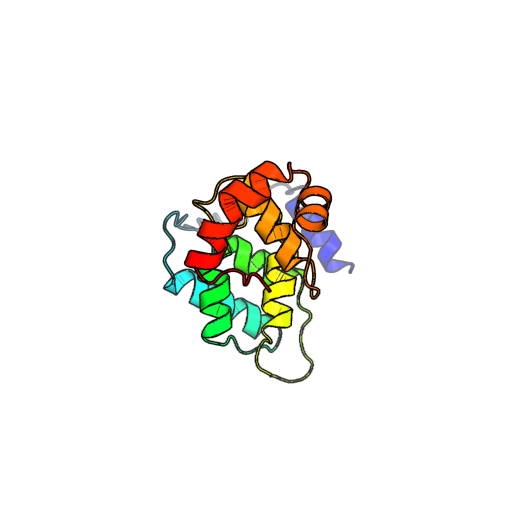1
ATOM 932 N N . ALA A 1 123 ? 3.840 -0.532 8.393 1.00 95.06 123 ALA A N 1
ATOM 933 C CA . ALA A 1 123 ? 4.916 0.331 8.874 1.00 95.06 123 ALA A CA 1
ATOM 934 C C . ALA A 1 123 ? 5.865 -0.345 9.881 1.00 95.06 123 ALA A C 1
ATOM 936 O O . ALA A 1 123 ? 6.902 0.228 10.212 1.00 95.06 123 ALA A O 1
ATOM 937 N N . THR A 1 124 ? 5.547 -1.551 10.359 1.00 93.38 124 THR A N 1
ATOM 938 C CA . THR A 1 124 ? 6.382 -2.307 11.299 1.00 93.38 124 THR A CA 1
ATOM 939 C C . THR A 1 124 ? 6.777 -3.668 10.724 1.00 93.38 124 THR A C 1
ATOM 941 O O . THR A 1 124 ? 6.113 -4.233 9.859 1.00 93.38 124 THR A O 1
ATOM 944 N N . ASN A 1 125 ? 7.901 -4.205 11.190 1.00 89.25 125 ASN A N 1
ATOM 945 C CA . ASN A 1 125 ? 8.312 -5.594 10.965 1.00 89.25 125 ASN A CA 1
ATOM 946 C C . ASN A 1 125 ? 8.195 -6.450 12.237 1.00 89.25 125 ASN A C 1
ATOM 948 O O . ASN A 1 125 ? 8.670 -7.583 12.248 1.00 89.25 125 ASN A O 1
ATOM 952 N N . LEU A 1 126 ? 7.598 -5.899 13.295 1.00 90.12 126 LEU A N 1
ATOM 953 C CA . LEU A 1 126 ? 7.386 -6.547 14.584 1.00 90.12 126 LEU A CA 1
ATOM 954 C C . LEU A 1 126 ? 5.900 -6.837 14.797 1.00 90.12 126 LEU A C 1
ATOM 956 O O . LEU A 1 126 ? 5.044 -6.066 14.355 1.00 90.12 126 LEU A O 1
ATOM 960 N N . SER A 1 127 ? 5.609 -7.912 15.528 1.00 93.19 127 SER A N 1
ATOM 961 C CA . SER A 1 127 ? 4.276 -8.180 16.067 1.00 93.19 127 SER A CA 1
ATOM 962 C C . SER A 1 127 ? 3.850 -7.052 17.007 1.00 93.19 127 SER A C 1
ATOM 964 O O . SER A 1 127 ? 4.658 -6.573 17.803 1.00 93.19 127 SER A O 1
ATOM 966 N N . LEU A 1 128 ? 2.580 -6.656 16.940 1.00 95.44 128 LEU A N 1
ATOM 967 C CA . LEU A 1 128 ? 1.990 -5.669 17.841 1.00 95.44 128 LEU A CA 1
ATOM 968 C C . LEU A 1 128 ? 0.907 -6.332 18.682 1.00 95.44 128 LEU A C 1
ATOM 970 O O . LEU A 1 128 ? 0.056 -7.051 18.156 1.00 95.44 128 LEU A O 1
ATOM 974 N N . SER A 1 129 ? 0.876 -6.022 19.973 1.00 96.06 129 SER A N 1
ATOM 975 C CA . SER A 1 129 ? -0.306 -6.293 20.783 1.00 96.06 129 SER A CA 1
ATOM 976 C C . SER A 1 129 ? -1.500 -5.464 20.292 1.00 96.06 129 SER A C 1
ATOM 978 O O . SER A 1 129 ? -1.356 -4.417 19.654 1.00 96.06 129 SER A O 1
ATOM 980 N N . LYS A 1 130 ? -2.720 -5.885 20.646 1.00 95.94 130 LYS A N 1
ATOM 981 C CA . LYS A 1 130 ? -3.951 -5.143 20.306 1.00 95.94 130 LYS A CA 1
ATOM 982 C C . LYS A 1 130 ? -3.937 -3.708 20.844 1.00 95.94 130 LYS A C 1
ATOM 984 O O . LYS A 1 130 ? -4.509 -2.818 20.219 1.00 95.94 130 LYS A O 1
ATOM 989 N N . THR A 1 131 ? -3.304 -3.493 21.997 1.00 97.38 131 THR A N 1
ATOM 990 C CA . THR A 1 131 ? -3.170 -2.171 22.618 1.00 97.38 131 THR A CA 1
ATOM 991 C C . THR A 1 131 ? -2.186 -1.298 21.847 1.00 97.38 131 THR A C 1
ATOM 993 O O . THR A 1 131 ? -2.542 -0.180 21.491 1.00 97.38 131 THR A O 1
ATOM 996 N N . GLU A 1 132 ? -1.005 -1.819 21.503 1.00 97.88 132 GLU A N 1
ATOM 997 C CA . GLU A 1 132 ? -0.016 -1.079 20.703 1.00 97.88 132 GLU A CA 1
ATOM 998 C C . GLU A 1 132 ? -0.539 -0.760 19.302 1.00 97.88 132 GLU A C 1
ATOM 1000 O O . GLU A 1 132 ? -0.307 0.334 18.789 1.00 97.88 132 GLU A O 1
ATOM 1005 N N . LEU A 1 133 ? -1.269 -1.694 18.682 1.00 96.94 133 LEU A N 1
ATOM 1006 C CA . LEU A 1 133 ? -1.917 -1.457 17.396 1.00 96.94 133 LEU A CA 1
ATOM 1007 C C . LEU A 1 133 ? -2.940 -0.322 17.501 1.00 96.94 133 LEU A C 1
ATOM 1009 O O . LEU A 1 133 ? -2.949 0.560 16.649 1.00 96.94 133 LEU A O 1
ATOM 1013 N N . ALA A 1 134 ? -3.777 -0.326 18.542 1.00 97.88 134 ALA A N 1
ATOM 1014 C CA . ALA A 1 134 ? -4.770 0.721 18.764 1.00 97.88 134 ALA A CA 1
ATOM 1015 C C . ALA A 1 134 ? -4.113 2.098 18.943 1.00 97.88 134 ALA A C 1
ATOM 1017 O O . ALA A 1 134 ? -4.490 3.055 18.267 1.00 97.88 134 ALA A O 1
ATOM 1018 N N . GLU A 1 135 ? -3.090 2.172 19.797 1.00 97.81 135 GLU A N 1
ATOM 1019 C CA . GLU A 1 135 ? -2.340 3.396 20.073 1.00 97.81 135 GLU A CA 1
ATOM 1020 C C . GLU A 1 135 ? -1.666 3.943 18.809 1.00 97.81 135 GLU A C 1
ATOM 1022 O O . GLU A 1 135 ? -1.908 5.085 18.419 1.00 97.81 135 GLU A O 1
ATOM 1027 N N . LYS A 1 136 ? -0.884 3.111 18.110 1.00 97.38 136 LYS A N 1
ATOM 1028 C CA . LYS A 1 136 ? -0.154 3.519 16.900 1.00 97.38 136 LYS A CA 1
ATOM 1029 C C . LYS A 1 136 ? -1.074 3.855 15.725 1.00 97.38 136 LYS A C 1
ATOM 1031 O O . LYS A 1 136 ? -0.697 4.666 14.883 1.00 97.38 136 LYS A O 1
ATOM 1036 N N . ALA A 1 137 ? -2.249 3.233 15.641 1.00 96.00 137 ALA A N 1
ATOM 1037 C CA . ALA A 1 137 ? -3.240 3.532 14.608 1.00 96.00 137 ALA A CA 1
ATOM 1038 C C . ALA A 1 137 ? -4.155 4.716 14.973 1.00 96.00 137 ALA A C 1
ATOM 1040 O O . ALA A 1 137 ? -4.936 5.151 14.126 1.00 96.00 137 ALA A O 1
ATOM 1041 N N . GLY A 1 138 ? -4.085 5.239 16.204 1.00 97.12 138 GLY A N 1
ATOM 1042 C CA . GLY A 1 138 ? -4.947 6.329 16.669 1.00 97.12 138 GLY A CA 1
ATOM 1043 C C . GLY A 1 138 ? -6.424 5.933 16.768 1.00 97.12 138 GLY A C 1
ATOM 1044 O O . GLY A 1 138 ? -7.305 6.742 16.476 1.00 97.12 138 GLY A O 1
ATOM 1045 N N . ILE A 1 139 ? -6.709 4.681 17.136 1.00 97.50 139 ILE A N 1
ATOM 1046 C CA . ILE A 1 139 ? -8.068 4.126 17.248 1.00 97.50 139 ILE A CA 1
ATOM 1047 C C . ILE A 1 139 ? -8.288 3.488 18.622 1.00 97.50 139 ILE A C 1
ATOM 1049 O O . ILE A 1 139 ? -7.355 3.262 19.385 1.00 97.50 139 ILE A O 1
ATOM 1053 N N . SER A 1 140 ? -9.537 3.154 18.950 1.00 97.81 140 SER A N 1
ATOM 1054 C CA . SER A 1 140 ? -9.826 2.467 20.211 1.00 97.81 140 SER A CA 1
ATOM 1055 C C . SER A 1 140 ? -9.411 0.989 20.166 1.00 97.81 140 SER A C 1
ATOM 1057 O O . SER A 1 140 ? -9.547 0.318 19.139 1.00 97.81 140 SER A O 1
ATOM 1059 N N . THR A 1 141 ? -9.002 0.425 21.307 1.00 97.44 141 THR A N 1
ATOM 1060 C CA . THR A 1 141 ? -8.764 -1.026 21.432 1.00 97.44 141 THR A CA 1
ATOM 1061 C C . THR A 1 141 ? -10.021 -1.836 21.101 1.00 97.44 141 THR A C 1
ATOM 1063 O O . THR A 1 141 ? -9.924 -2.946 20.581 1.00 97.44 141 THR A O 1
ATOM 1066 N N . GLN A 1 142 ? -11.214 -1.284 21.354 1.00 97.19 142 GLN A N 1
ATOM 1067 C CA . GLN A 1 142 ? -12.465 -1.936 20.972 1.00 97.19 142 GLN A CA 1
ATOM 1068 C C . GLN A 1 142 ? -12.630 -2.008 19.450 1.00 97.19 142 GLN A C 1
ATOM 1070 O O . GLN A 1 142 ? -13.042 -3.042 18.935 1.00 97.19 142 GLN A O 1
ATOM 1075 N N . SER A 1 143 ? -12.244 -0.961 18.718 1.00 96.94 143 SER A N 1
ATOM 1076 C CA . SER A 1 143 ? -12.225 -0.965 17.252 1.00 96.94 143 SER A CA 1
ATOM 1077 C C . SER A 1 143 ? -11.300 -2.054 16.708 1.00 96.94 143 SER A C 1
ATOM 1079 O O . SER A 1 143 ? -11.692 -2.775 15.793 1.00 96.94 143 SER A O 1
ATOM 1081 N N . VAL A 1 144 ? -10.119 -2.237 17.314 1.00 96.75 144 VAL A N 1
ATOM 1082 C CA . VAL A 1 144 ? -9.217 -3.352 16.973 1.00 96.75 144 VAL A CA 1
ATOM 1083 C C . VAL A 1 144 ? -9.919 -4.692 17.184 1.00 96.75 144 VAL A C 1
ATOM 1085 O O . VAL A 1 144 ? -9.954 -5.504 16.266 1.00 96.75 144 VAL A O 1
ATOM 1088 N N . ARG A 1 145 ? -10.539 -4.918 18.350 1.00 95.94 145 ARG A N 1
ATOM 1089 C CA . ARG A 1 145 ? -11.268 -6.170 18.640 1.00 95.94 145 ARG A CA 1
ATOM 1090 C C . ARG A 1 145 ? -12.411 -6.436 17.660 1.00 95.94 145 ARG A C 1
ATOM 1092 O O . ARG A 1 145 ? -12.630 -7.586 17.305 1.00 95.94 145 ARG A O 1
ATOM 1099 N N . ASN A 1 146 ? -13.108 -5.392 17.217 1.00 96.00 146 ASN A N 1
ATOM 1100 C CA . ASN A 1 146 ? -14.229 -5.520 16.289 1.00 96.00 146 ASN A CA 1
ATOM 1101 C C . ASN A 1 146 ? -13.780 -5.913 14.871 1.00 96.00 146 ASN A C 1
ATOM 1103 O O . ASN A 1 146 ? -14.485 -6.659 14.201 1.00 96.00 146 ASN A O 1
ATOM 1107 N N . HIS A 1 147 ? -12.630 -5.414 14.405 1.00 94.25 147 HIS A N 1
ATOM 1108 C CA . HIS A 1 147 ? -12.176 -5.615 13.022 1.00 94.25 147 HIS A CA 1
ATOM 1109 C C . HIS A 1 147 ? -11.127 -6.721 12.850 1.00 94.25 147 HIS A C 1
ATOM 1111 O O . HIS A 1 147 ? -10.998 -7.263 11.751 1.00 94.25 147 HIS A O 1
ATOM 1117 N N . LEU A 1 148 ? -10.391 -7.078 13.907 1.00 93.81 148 LEU A N 1
ATOM 1118 C CA . LEU A 1 148 ? -9.336 -8.090 13.841 1.00 93.81 148 LEU A CA 1
ATOM 1119 C C . LEU A 1 148 ? -9.831 -9.458 13.333 1.00 93.81 148 LEU A C 1
ATOM 1121 O O . LEU A 1 148 ? -9.165 -10.000 12.454 1.00 93.81 148 LEU A O 1
ATOM 1125 N N . PRO A 1 149 ? -10.997 -9.994 13.760 1.00 93.62 149 PRO A N 1
ATOM 1126 C CA . PRO A 1 149 ? -11.482 -11.279 13.251 1.00 93.62 149 PRO A CA 1
ATOM 1127 C C . PRO A 1 149 ? -11.660 -11.301 11.731 1.00 93.62 149 PRO A C 1
ATOM 1129 O O . PRO A 1 149 ? -11.329 -12.289 11.084 1.00 93.62 149 PRO A O 1
ATOM 1132 N N . THR A 1 150 ? -12.132 -10.201 11.135 1.00 90.50 150 THR A N 1
ATOM 1133 C CA . THR A 1 150 ? -12.262 -10.087 9.676 1.00 90.50 150 THR A CA 1
ATOM 1134 C C . THR A 1 150 ? -10.894 -10.077 8.997 1.00 90.50 150 THR A C 1
ATOM 1136 O O . THR A 1 150 ? -10.718 -10.739 7.980 1.00 90.50 150 THR A O 1
ATOM 1139 N N . LEU A 1 151 ? -9.911 -9.364 9.556 1.00 90.88 151 LEU A N 1
ATOM 1140 C CA . LEU A 1 151 ? -8.551 -9.332 9.009 1.00 90.88 151 LEU A CA 1
ATOM 1141 C C . LEU A 1 151 ? -7.870 -10.707 9.058 1.00 90.88 151 LEU A C 1
ATOM 1143 O O . LEU A 1 151 ? -7.214 -11.086 8.088 1.00 90.88 151 LEU A O 1
ATOM 1147 N N . VAL A 1 152 ? -8.073 -11.459 10.145 1.00 93.62 152 VAL A N 1
ATOM 1148 C CA . VAL A 1 152 ? -7.583 -12.839 10.290 1.00 93.62 152 VAL A CA 1
ATOM 1149 C C . VAL A 1 152 ? -8.284 -13.768 9.299 1.00 93.62 152 VAL A C 1
ATOM 1151 O O . VAL A 1 152 ? -7.627 -14.517 8.585 1.00 93.62 152 VAL A O 1
ATOM 1154 N N . ALA A 1 153 ? -9.611 -13.677 9.175 1.00 89.38 153 ALA A N 1
ATOM 1155 C CA . ALA A 1 153 ? -10.377 -14.500 8.237 1.00 89.38 153 ALA A CA 1
ATOM 1156 C C . ALA A 1 153 ? -9.985 -14.266 6.765 1.00 89.38 153 ALA A C 1
ATOM 1158 O O . ALA A 1 153 ? -10.064 -15.184 5.952 1.00 89.38 153 ALA A O 1
ATOM 1159 N N . MET A 1 154 ? -9.542 -13.053 6.421 1.00 84.56 154 MET A N 1
ATOM 1160 C CA . MET A 1 154 ? -9.012 -12.727 5.092 1.00 84.56 154 MET A CA 1
ATOM 1161 C C . MET A 1 154 ? -7.546 -13.154 4.892 1.00 84.56 154 MET A C 1
ATOM 1163 O O . MET A 1 154 ? -7.014 -12.967 3.800 1.00 84.56 154 MET A O 1
ATOM 1167 N N . GLY A 1 155 ? -6.880 -13.693 5.920 1.00 86.44 155 GLY A N 1
ATOM 1168 C CA . GLY A 1 155 ? -5.466 -14.081 5.872 1.00 86.44 155 GLY A CA 1
ATOM 1169 C C . GLY A 1 155 ? -4.507 -12.895 5.745 1.00 86.44 155 GLY A C 1
ATOM 1170 O O . GLY A 1 155 ? -3.401 -13.044 5.234 1.00 86.44 155 GLY A O 1
ATOM 1171 N N . VAL A 1 156 ? -4.943 -11.696 6.147 1.00 85.06 156 VAL A N 1
ATOM 1172 C CA . VAL A 1 156 ? -4.131 -10.469 6.062 1.00 85.06 156 VAL A CA 1
ATOM 1173 C C . VAL A 1 156 ? -3.207 -10.331 7.271 1.00 85.06 156 VAL A C 1
ATOM 1175 O O . VAL A 1 156 ? -2.139 -9.727 7.169 1.00 85.06 156 VAL A O 1
ATOM 1178 N N . VAL A 1 157 ? -3.628 -10.867 8.416 1.00 90.38 157 VAL A N 1
ATOM 1179 C CA . VAL A 1 157 ? -2.889 -10.854 9.680 1.00 90.38 157 VAL A CA 1
ATOM 1180 C C . VAL A 1 157 ? -3.079 -12.188 10.390 1.00 90.38 157 VAL A C 1
ATOM 1182 O O . VAL A 1 157 ? -4.135 -12.802 10.256 1.00 90.38 157 VAL A O 1
ATOM 1185 N N . ASP A 1 158 ? -2.099 -12.569 11.200 1.00 91.56 158 ASP A N 1
ATOM 1186 C CA . ASP A 1 158 ? -2.203 -13.702 12.115 1.00 91.56 158 ASP A CA 1
ATOM 1187 C C . ASP A 1 158 ? -2.316 -13.193 13.557 1.00 91.56 158 ASP A C 1
ATOM 1189 O O . ASP A 1 158 ? -1.675 -12.209 13.937 1.00 91.56 158 ASP A O 1
ATOM 1193 N N . GLU A 1 159 ? -3.143 -13.860 14.363 1.00 88.19 159 GLU A N 1
ATOM 1194 C CA . GLU A 1 159 ? -3.180 -13.670 15.813 1.00 88.19 159 GLU A CA 1
ATOM 1195 C C . GLU A 1 159 ? -2.337 -14.775 16.459 1.00 88.19 159 GLU A C 1
ATOM 1197 O O . GLU A 1 159 ? -2.648 -15.957 16.313 1.00 88.19 159 GLU A O 1
ATOM 1202 N N . THR A 1 160 ? -1.244 -14.378 17.113 1.00 82.38 160 THR A N 1
ATOM 1203 C CA . THR A 1 160 ? -0.235 -15.267 17.716 1.00 82.38 160 THR A CA 1
ATOM 1204 C C . THR A 1 160 ? -0.256 -15.210 19.231 1.00 82.38 160 THR A C 1
ATOM 1206 O O . THR A 1 160 ? -0.365 -14.072 19.750 1.00 82.38 160 THR A O 1
#

pLDDT: mean 89.65, std 11.0, range [50.09, 98.44]

Sequence (160 aa):
DHVAGVIEDRLSNPGEIHEDAPEIALKVPVVVEHGPSTVARVTRAMCRAKDLDATRDAIRLFSGFARTPYDVAHAIGRVLSQEATPREIRSSEVRLSLASLPSKRLLEDATPTVRAMISTLLATNLSLSKTELAEKAGISTQSVRNHLPTLVAMGVVDET